Protein AF-A0A527QHY7-F1 (afdb_monomer)

Secondary structure (DSSP, 8-state):
-PPPEEHHHHHHHHT-TTS-HHHHGGGEEE-TT-BTTB--EEE-TTTEE--HHHHHHHHHHHHHHHHHHHHHT-

Sequence (74 aa):
MPEKITYEELLRRMHDPAIPEADLRPYLMAAPEGNPLDPVVVPNPETVVVSEVEMDAASAIRIGNGLARWRRQR

Solvent-accessible surface area (backbone atoms only — not comparable to full-atom values): 4497 Å² total; per-residue (Å²): 130,81,77,71,41,46,47,69,55,52,52,53,49,74,71,34,89,86,55,56,66,78,76,47,48,77,40,44,35,77,39,90,88,35,45,98,92,53,76,37,75,38,76,21,72,89,26,30,51,73,53,73,70,58,55,53,53,55,48,52,51,52,51,51,54,50,52,56,49,56,62,72,78,108

Mean predicted aligned error: 7.72 Å

pLDDT: mean 82.73, std 11.0, range [57.59, 95.88]

Foldseek 3Di:
DDAAEEPVVLVVLVPDPVRDVVNSVVQKDWDPPADPVGTDIDGDVVRYDYDPVNVVVVVVVVVVVVVVVVVVVD

Radius of gyration: 14.51 Å; Cα contacts (8 Å, |Δi|>4): 58; chains: 1; bounding box: 48×30×29 Å

Structure (mmCIF, N/CA/C/O backbone):
data_AF-A0A527QHY7-F1
#
_entry.id   AF-A0A527QHY7-F1
#
loop_
_atom_site.group_PDB
_atom_site.id
_atom_site.type_symbol
_atom_site.label_atom_id
_atom_site.label_alt_id
_atom_site.label_comp_id
_atom_site.label_asym_id
_atom_site.label_entity_id
_atom_site.label_seq_id
_atom_site.pdbx_PDB_ins_code
_atom_site.Cartn_x
_atom_site.Cartn_y
_atom_site.Cartn_z
_atom_site.occupancy
_atom_site.B_iso_or_equiv
_atom_site.auth_seq_id
_atom_site.auth_comp_id
_atom_site.auth_asym_id
_atom_site.auth_atom_id
_atom_site.pdbx_PDB_model_num
ATOM 1 N N . MET A 1 1 ? -18.768 -1.634 -4.738 1.00 62.50 1 MET A N 1
ATOM 2 C CA . MET A 1 1 ? -17.672 -1.075 -3.924 1.00 62.50 1 MET A CA 1
ATOM 3 C C . MET A 1 1 ? -16.768 -2.232 -3.534 1.00 62.50 1 MET A C 1
ATOM 5 O O . MET A 1 1 ? -17.325 -3.247 -3.125 1.00 62.50 1 MET A O 1
ATOM 9 N N . PRO A 1 2 ? -15.447 -2.148 -3.754 1.00 78.06 2 PRO A N 1
ATOM 10 C CA . PRO A 1 2 ? -14.504 -3.176 -3.306 1.00 78.06 2 PRO A CA 1
ATOM 11 C C . PRO A 1 2 ? -14.577 -3.348 -1.779 1.00 78.06 2 PRO A C 1
ATOM 1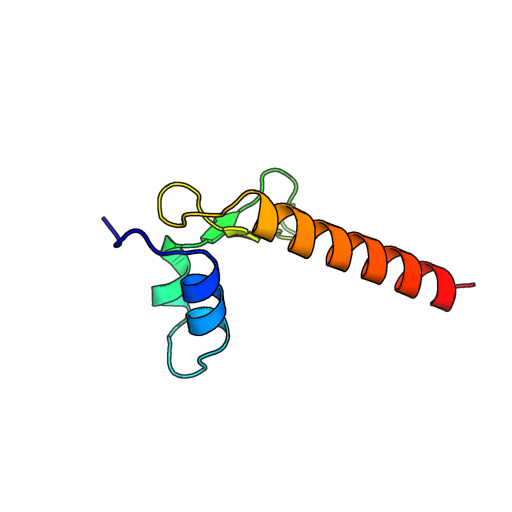3 O O . PRO A 1 2 ? -14.897 -2.403 -1.057 1.00 78.06 2 PRO A O 1
ATOM 16 N N . GLU A 1 3 ? -14.324 -4.564 -1.298 1.00 88.75 3 GLU A N 1
ATOM 17 C CA . GLU A 1 3 ? -14.253 -4.881 0.134 1.00 88.75 3 GLU A CA 1
ATOM 18 C C . GLU A 1 3 ? -13.129 -4.086 0.810 1.00 88.75 3 GLU A C 1
ATOM 20 O O . GLU A 1 3 ? -12.089 -3.879 0.192 1.00 88.75 3 GLU A O 1
ATOM 25 N N . LYS A 1 4 ? -13.307 -3.661 2.068 1.00 93.06 4 LYS A N 1
ATOM 26 C CA . LYS A 1 4 ? -12.255 -2.974 2.829 1.00 93.06 4 LYS A CA 1
ATOM 27 C C . LYS A 1 4 ? -11.300 -3.997 3.459 1.00 93.06 4 LYS A C 1
ATOM 29 O O . LYS A 1 4 ? -11.759 -4.869 4.187 1.00 93.06 4 LYS A O 1
ATOM 34 N N . ILE A 1 5 ? -9.996 -3.876 3.212 1.00 93.44 5 ILE A N 1
ATOM 35 C CA . ILE A 1 5 ? -8.965 -4.824 3.678 1.00 93.44 5 ILE A CA 1
ATOM 36 C C . ILE A 1 5 ? -7.958 -4.162 4.625 1.00 93.44 5 ILE A C 1
ATOM 38 O O . ILE A 1 5 ? -7.883 -2.937 4.705 1.00 93.44 5 ILE A O 1
ATOM 42 N N . THR A 1 6 ? -7.177 -4.960 5.352 1.00 91.94 6 THR A N 1
ATOM 43 C CA . THR A 1 6 ? -6.044 -4.459 6.145 1.00 91.94 6 THR A CA 1
ATOM 44 C C . THR A 1 6 ? -4.831 -4.186 5.256 1.00 91.94 6 THR A C 1
ATOM 46 O O . THR A 1 6 ? -4.724 -4.709 4.143 1.00 91.94 6 THR A O 1
ATOM 49 N N . TYR A 1 7 ? -3.895 -3.374 5.746 1.00 89.38 7 TYR A N 1
ATOM 50 C CA . TYR A 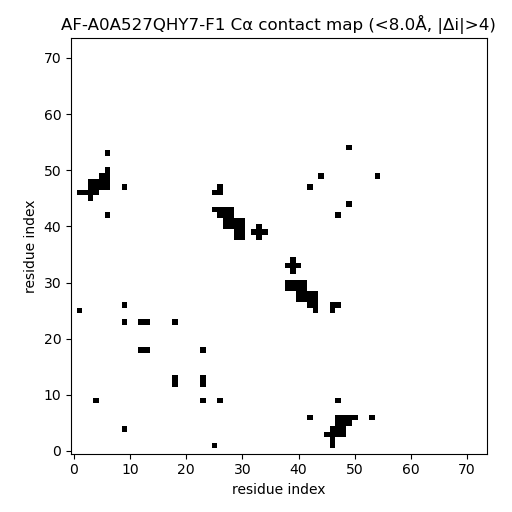1 7 ? -2.630 -3.127 5.056 1.00 89.38 7 TYR A CA 1
ATOM 51 C C . TYR A 1 7 ? -1.790 -4.406 4.893 1.00 89.38 7 TYR A C 1
ATOM 53 O O . TYR A 1 7 ? -1.255 -4.651 3.813 1.00 89.38 7 TYR A O 1
ATOM 61 N N . GLU A 1 8 ? -1.750 -5.270 5.909 1.00 89.56 8 GLU A N 1
ATOM 62 C CA . GLU A 1 8 ? -1.114 -6.590 5.818 1.00 89.56 8 GLU A CA 1
ATOM 63 C C . GLU A 1 8 ? -1.709 -7.457 4.694 1.00 89.56 8 GLU A C 1
ATOM 65 O O . GLU A 1 8 ? -0.970 -8.064 3.918 1.00 89.56 8 GLU A O 1
ATOM 70 N N . GLU A 1 9 ? -3.037 -7.468 4.543 1.00 91.75 9 GLU A N 1
ATOM 71 C CA . GLU A 1 9 ? -3.698 -8.212 3.467 1.00 91.75 9 GLU A CA 1
ATOM 72 C C . GLU A 1 9 ? -3.391 -7.610 2.089 1.00 91.75 9 GLU A C 1
ATOM 74 O O . GLU A 1 9 ? -3.165 -8.355 1.136 1.00 91.75 9 GLU A O 1
ATOM 79 N N . LEU A 1 10 ? -3.313 -6.278 1.973 1.00 91.81 10 LEU A N 1
ATOM 80 C CA . LEU A 1 10 ? -2.852 -5.631 0.740 1.00 91.81 10 LEU A CA 1
ATOM 81 C C . LEU A 1 10 ? -1.435 -6.101 0.377 1.00 91.81 10 LEU A C 1
ATOM 83 O O . LEU A 1 10 ? -1.206 -6.509 -0.761 1.00 91.81 10 LEU A O 1
ATOM 87 N N . LEU A 1 11 ? -0.503 -6.095 1.335 1.00 90.19 11 LEU A N 1
ATOM 88 C CA . LEU A 1 11 ? 0.870 -6.559 1.114 1.00 90.19 11 LEU A CA 1
ATOM 89 C C . LEU A 1 11 ? 0.907 -8.035 0.712 1.00 90.19 11 LEU A C 1
ATOM 91 O O . LEU A 1 11 ? 1.588 -8.388 -0.252 1.00 90.19 11 LEU A O 1
ATOM 95 N N . ARG A 1 12 ? 0.137 -8.892 1.391 1.00 93.19 12 ARG A N 1
ATOM 96 C CA . ARG A 1 12 ? 0.020 -10.312 1.038 1.00 93.19 12 ARG A CA 1
ATOM 97 C C . ARG A 1 12 ? -0.430 -10.479 -0.412 1.00 93.19 12 ARG A C 1
ATOM 99 O O . ARG A 1 12 ? 0.169 -11.271 -1.135 1.00 93.19 12 ARG A O 1
ATOM 106 N N . ARG A 1 13 ? -1.444 -9.720 -0.847 1.00 93.31 13 ARG A N 1
ATOM 107 C CA . ARG A 1 13 ? -1.948 -9.776 -2.226 1.00 93.31 13 ARG A CA 1
ATOM 108 C C . ARG A 1 13 ? -0.939 -9.249 -3.245 1.00 93.31 13 ARG A C 1
ATOM 110 O O . ARG A 1 13 ? -0.806 -9.836 -4.308 1.00 93.31 13 ARG A O 1
ATOM 117 N N . MET A 1 14 ? -0.201 -8.186 -2.921 1.00 89.81 14 MET A N 1
ATOM 118 C CA . MET A 1 14 ? 0.857 -7.647 -3.788 1.00 89.81 14 MET A CA 1
ATOM 119 C C . MET A 1 14 ? 2.034 -8.615 -3.973 1.00 89.81 14 MET A C 1
ATOM 121 O O . MET A 1 14 ? 2.710 -8.570 -4.999 1.00 89.81 14 MET A O 1
ATOM 125 N N . HIS A 1 15 ? 2.297 -9.472 -2.986 1.00 91.19 15 HIS A N 1
ATOM 126 C CA . HIS A 1 15 ? 3.335 -10.499 -3.061 1.00 91.19 15 HIS A CA 1
ATOM 127 C C . HIS A 1 15 ? 2.880 -11.789 -3.754 1.00 91.19 15 HIS A C 1
ATOM 129 O O . HIS A 1 15 ? 3.724 -12.639 -4.040 1.00 91.19 15 HIS A O 1
ATOM 135 N N . ASP A 1 16 ? 1.584 -11.944 -4.027 1.00 92.69 16 ASP A N 1
ATOM 136 C CA . ASP A 1 16 ? 1.033 -13.119 -4.690 1.00 92.69 16 ASP A CA 1
ATOM 137 C C . ASP A 1 16 ? 1.016 -12.916 -6.218 1.00 92.69 16 ASP A C 1
ATOM 139 O O . ASP A 1 16 ? 0.194 -12.154 -6.731 1.00 92.69 16 ASP A O 1
ATOM 143 N N . PRO A 1 17 ? 1.887 -13.602 -6.982 1.00 93.06 17 PRO A N 1
ATOM 144 C CA . PRO A 1 17 ? 1.948 -13.446 -8.434 1.00 93.06 17 PRO A CA 1
ATOM 145 C C . PRO A 1 17 ? 0.711 -14.002 -9.153 1.00 93.06 17 PRO A C 1
ATOM 147 O O . PRO A 1 17 ? 0.548 -13.760 -10.349 1.00 93.06 17 PRO A O 1
ATOM 150 N N . ALA A 1 18 ? -0.140 -14.771 -8.465 1.00 95.88 18 ALA A N 1
ATOM 151 C CA . ALA A 1 18 ? -1.385 -15.274 -9.032 1.00 95.88 18 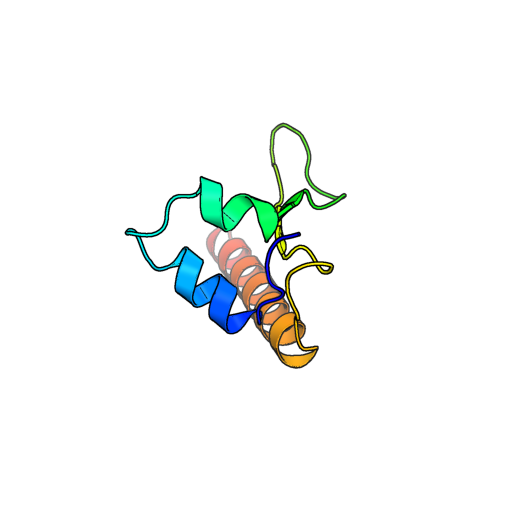ALA A CA 1
ATOM 152 C C . ALA A 1 18 ? -2.496 -14.214 -9.050 1.00 95.88 18 ALA A C 1
ATOM 154 O O . ALA A 1 18 ? -3.488 -14.404 -9.755 1.00 95.88 18 ALA A O 1
ATOM 155 N N . ILE A 1 19 ? -2.349 -13.117 -8.299 1.00 92.50 19 ILE A N 1
ATOM 156 C CA . ILE A 1 19 ? -3.344 -12.047 -8.232 1.00 92.50 19 ILE A CA 1
ATOM 157 C C . ILE A 1 19 ? -3.067 -11.028 -9.345 1.00 92.50 19 ILE A C 1
ATOM 159 O O . ILE A 1 19 ? -2.005 -10.400 -9.360 1.00 92.50 19 ILE A O 1
ATOM 163 N N . PRO A 1 20 ? -4.008 -10.825 -10.283 1.00 94.19 20 PRO A N 1
ATOM 164 C CA . PRO A 1 20 ? -3.863 -9.819 -11.322 1.00 94.19 20 PRO A CA 1
ATOM 165 C C . PRO A 1 20 ? -3.787 -8.404 -10.748 1.00 94.19 20 PRO A C 1
ATOM 167 O O . PRO A 1 20 ? -4.511 -8.035 -9.826 1.00 94.19 20 PRO A O 1
ATOM 170 N N . GLU A 1 21 ? -3.001 -7.546 -11.393 1.00 88.38 21 GLU A N 1
ATOM 171 C CA . GLU A 1 21 ? -2.889 -6.133 -11.011 1.00 88.38 21 GLU A CA 1
ATOM 172 C C . GLU A 1 21 ? -4.234 -5.384 -11.092 1.00 88.38 21 GLU A C 1
ATOM 174 O O . GLU A 1 21 ? -4.486 -4.451 -10.329 1.00 88.38 21 GLU A O 1
ATOM 179 N N . ALA A 1 22 ? -5.138 -5.826 -11.973 1.00 93.00 22 ALA A N 1
ATOM 180 C CA . ALA A 1 22 ? -6.499 -5.300 -12.067 1.00 93.00 22 ALA A CA 1
ATOM 181 C C . ALA A 1 22 ? -7.280 -5.427 -10.745 1.00 93.00 22 ALA A C 1
ATOM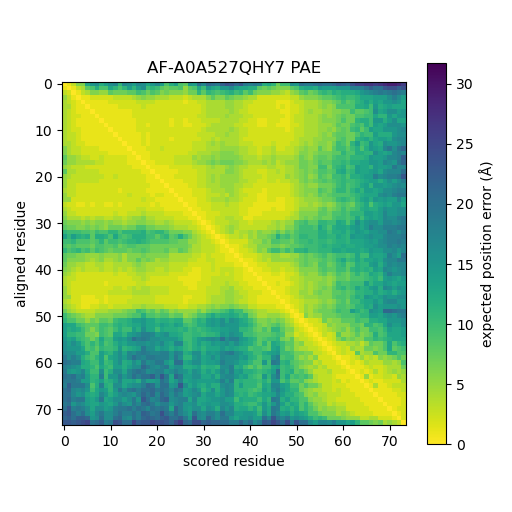 183 O O . ALA A 1 22 ? -8.056 -4.529 -10.419 1.00 93.00 22 ALA A O 1
ATOM 184 N N . ASP A 1 23 ? -7.017 -6.482 -9.969 1.00 93.44 23 ASP A N 1
ATOM 185 C CA . ASP A 1 23 ? -7.671 -6.745 -8.684 1.00 93.44 23 ASP A CA 1
ATOM 186 C C . ASP A 1 23 ? -7.024 -5.949 -7.542 1.00 93.44 23 ASP A C 1
ATOM 188 O O . ASP A 1 23 ? -7.669 -5.670 -6.532 1.00 93.44 23 ASP A O 1
ATOM 192 N N . LEU A 1 24 ? -5.766 -5.528 -7.710 1.00 91.75 24 LEU A N 1
ATOM 193 C CA . LEU A 1 24 ? -5.052 -4.648 -6.776 1.00 91.75 24 LEU A CA 1
ATOM 194 C C . LEU A 1 24 ? -5.424 -3.173 -6.971 1.00 91.75 24 LEU A C 1
ATOM 196 O O . LEU A 1 24 ? -5.427 -2.397 -6.016 1.00 91.75 24 LEU A O 1
ATOM 200 N N . ARG A 1 25 ? -5.768 -2.783 -8.202 1.00 92.44 25 ARG A N 1
ATOM 201 C CA . ARG A 1 25 ? -6.039 -1.396 -8.610 1.00 92.44 25 ARG A CA 1
ATOM 202 C C . ARG A 1 25 ? -7.037 -0.639 -7.716 1.00 92.44 25 ARG A C 1
ATOM 204 O O . ARG A 1 25 ? -6.772 0.527 -7.444 1.00 92.44 25 ARG A O 1
ATOM 211 N N . PRO A 1 26 ? -8.143 -1.237 -7.225 1.00 95.31 26 PRO A N 1
ATOM 212 C CA . PRO A 1 26 ? -9.085 -0.540 -6.346 1.00 95.31 26 PRO A CA 1
ATOM 213 C C . PRO A 1 26 ? -8.502 -0.162 -4.975 1.00 95.31 26 PRO A C 1
ATOM 215 O O . PRO A 1 26 ? -9.018 0.746 -4.325 1.00 95.31 26 PRO A O 1
ATOM 218 N N . TYR A 1 27 ? -7.437 -0.847 -4.547 1.00 93.00 27 TYR A N 1
ATOM 219 C CA . TYR A 1 27 ? -6.789 -0.683 -3.245 1.00 93.00 27 TYR A CA 1
ATOM 220 C C . TYR A 1 27 ? -5.634 0.319 -3.249 1.00 93.00 27 TYR A C 1
ATOM 222 O O . TYR A 1 27 ? -5.033 0.584 -2.207 1.00 93.00 27 TYR A O 1
ATOM 230 N N . LEU A 1 28 ? -5.316 0.878 -4.412 1.00 91.88 28 LEU A N 1
ATOM 231 C CA . LEU A 1 28 ? -4.191 1.773 -4.630 1.00 91.88 28 LEU A CA 1
ATOM 232 C C . LEU A 1 28 ? -4.692 3.101 -5.201 1.00 91.88 28 LEU A C 1
ATOM 234 O O . LEU A 1 28 ? -5.640 3.144 -5.983 1.00 91.88 28 LEU A O 1
ATOM 238 N N . MET A 1 29 ? -4.037 4.194 -4.832 1.00 91.06 29 MET A N 1
ATOM 239 C CA . MET A 1 29 ? -4.302 5.522 -5.375 1.00 91.06 29 MET A CA 1
ATOM 240 C C . MET A 1 29 ? -2.996 6.246 -5.696 1.00 91.06 29 MET A C 1
ATOM 242 O O . MET A 1 29 ? -1.960 5.995 -5.082 1.00 91.06 29 MET A O 1
ATOM 246 N N . ALA A 1 30 ? -3.042 7.163 -6.659 1.00 88.25 30 ALA A N 1
ATOM 247 C CA . ALA A 1 30 ? -1.909 8.038 -6.929 1.00 88.25 30 ALA A CA 1
ATOM 248 C C . ALA A 1 30 ? -1.705 9.000 -5.750 1.00 88.25 30 ALA A C 1
ATOM 250 O O . ALA A 1 30 ? -2.661 9.613 -5.269 1.00 88.25 30 ALA A O 1
ATOM 251 N N . ALA A 1 31 ? -0.463 9.133 -5.293 1.00 85.88 31 ALA A N 1
ATOM 252 C CA . ALA A 1 31 ? -0.114 10.113 -4.281 1.00 85.88 31 ALA A CA 1
ATOM 253 C C . ALA A 1 31 ? -0.090 11.524 -4.901 1.00 85.88 31 ALA A C 1
ATOM 255 O O . ALA A 1 31 ? 0.345 11.674 -6.047 1.00 85.88 31 ALA A O 1
ATOM 256 N N . PRO A 1 32 ? -0.481 12.571 -4.152 1.00 79.31 32 PRO A N 1
ATOM 257 C CA . PRO A 1 32 ? -0.476 13.951 -4.650 1.00 79.31 32 PRO A CA 1
ATOM 258 C C . PRO A 1 32 ? 0.919 14.453 -5.051 1.00 79.31 32 PRO A C 1
ATOM 260 O O . PRO A 1 32 ? 1.050 15.361 -5.864 1.00 79.31 32 PRO A O 1
ATOM 263 N N . GLU A 1 33 ? 1.955 13.875 -4.446 1.00 82.00 33 GLU A N 1
ATOM 264 C CA . GLU A 1 33 ? 3.368 14.213 -4.639 1.00 82.00 33 GLU A CA 1
ATOM 265 C C . GLU A 1 33 ? 4.021 13.541 -5.859 1.00 82.00 33 GLU A C 1
ATOM 267 O O . GLU A 1 33 ? 5.131 13.915 -6.237 1.00 82.00 33 GLU A O 1
ATOM 272 N N . GLY A 1 34 ? 3.346 12.575 -6.491 1.00 77.44 34 GLY A N 1
ATOM 273 C CA . GLY A 1 34 ? 3.827 11.928 -7.711 1.00 77.44 34 GLY A CA 1
ATOM 274 C C . GLY A 1 34 ? 3.677 12.825 -8.942 1.00 77.44 34 GLY A C 1
ATOM 275 O O . GLY A 1 34 ? 2.726 13.597 -9.058 1.00 77.44 34 GLY A O 1
ATOM 276 N N . ASN A 1 35 ? 4.594 12.701 -9.900 1.00 82.56 35 ASN A N 1
ATOM 277 C CA . ASN A 1 35 ? 4.507 13.385 -11.194 1.00 82.56 35 ASN A CA 1
ATOM 278 C C . ASN A 1 35 ? 4.442 12.360 -12.347 1.00 82.56 35 ASN A C 1
ATOM 280 O O . ASN A 1 35 ? 4.702 11.180 -12.126 1.00 82.56 35 ASN A O 1
ATOM 284 N N . PRO A 1 36 ? 4.105 12.758 -13.589 1.00 83.75 36 PRO A N 1
ATOM 285 C CA . PRO A 1 36 ? 3.943 11.801 -14.691 1.00 83.75 36 PRO A CA 1
ATOM 286 C C . PRO A 1 36 ? 5.194 10.977 -15.036 1.00 83.75 36 PRO A C 1
ATOM 288 O O . PRO A 1 36 ? 5.067 9.911 -15.631 1.00 83.75 36 PRO A O 1
ATOM 291 N N . LEU A 1 37 ? 6.388 11.470 -14.695 1.00 88.50 37 LEU A N 1
ATOM 292 C CA . LEU A 1 37 ? 7.667 10.792 -14.931 1.00 88.50 37 LEU A CA 1
ATOM 293 C C . LEU A 1 37 ? 8.184 10.046 -13.687 1.00 88.50 37 LEU A C 1
ATOM 295 O O . LEU A 1 37 ? 9.129 9.271 -13.801 1.00 88.50 37 LEU A O 1
ATOM 299 N N . ASP A 1 38 ? 7.561 10.263 -12.528 1.00 83.06 38 ASP A N 1
ATOM 300 C CA . ASP A 1 38 ? 7.848 9.616 -11.246 1.00 83.06 38 ASP A CA 1
ATOM 301 C C . ASP A 1 38 ? 6.525 9.393 -10.484 1.00 83.06 38 ASP A C 1
ATOM 303 O O . ASP A 1 38 ? 6.179 10.150 -9.564 1.00 83.06 38 ASP A O 1
ATOM 307 N N . PRO A 1 39 ? 5.697 8.432 -10.938 1.00 81.94 39 PRO A N 1
ATOM 308 C CA . PRO A 1 39 ? 4.405 8.175 -10.329 1.00 81.94 39 PRO A CA 1
ATOM 309 C C . PRO A 1 39 ? 4.595 7.509 -8.967 1.00 81.94 39 PRO A C 1
ATOM 311 O O . PRO A 1 39 ? 5.176 6.431 -8.850 1.00 81.94 39 PRO A O 1
ATOM 314 N N . VAL A 1 40 ? 4.036 8.130 -7.933 1.00 86.44 40 VAL A N 1
ATOM 315 C CA . VAL A 1 40 ? 4.005 7.575 -6.580 1.00 86.44 40 VAL A CA 1
ATOM 316 C C . VAL A 1 40 ? 2.614 7.009 -6.327 1.00 86.44 40 VAL A C 1
ATOM 318 O O . VAL A 1 40 ? 1.610 7.684 -6.555 1.00 86.44 40 VAL A O 1
ATOM 321 N N . VAL A 1 41 ? 2.550 5.765 -5.860 1.00 85.12 41 VAL A N 1
ATOM 322 C CA . VAL A 1 41 ? 1.299 5.063 -5.555 1.00 85.12 41 VAL A CA 1
ATOM 323 C C . VAL A 1 41 ? 1.271 4.731 -4.069 1.00 85.12 41 VAL A C 1
ATOM 325 O O . VAL A 1 41 ? 2.261 4.253 -3.515 1.00 85.12 41 VAL A O 1
ATOM 328 N N . VAL A 1 42 ? 0.140 4.996 -3.425 1.00 88.75 42 VAL A N 1
ATOM 329 C CA . VAL A 1 42 ? -0.094 4.755 -1.997 1.00 88.75 42 VAL A CA 1
ATOM 330 C C . VAL A 1 42 ? -1.369 3.932 -1.798 1.00 88.75 42 VAL A C 1
ATOM 332 O O . VAL A 1 42 ? -2.227 3.915 -2.684 1.00 88.75 42 VAL A O 1
ATOM 335 N N . PRO A 1 43 ? -1.525 3.234 -0.660 1.00 91.19 43 PRO A N 1
ATOM 336 C CA . PRO A 1 43 ? -2.776 2.560 -0.330 1.00 91.19 43 PRO A CA 1
ATOM 337 C C . PRO A 1 43 ? -3.954 3.539 -0.315 1.00 91.19 43 PRO A C 1
ATOM 339 O O . PRO A 1 43 ? -3.847 4.639 0.226 1.00 91.19 43 PRO A O 1
ATOM 342 N N . ASN A 1 44 ? -5.084 3.132 -0.888 1.00 91.19 44 ASN A N 1
ATOM 343 C CA . ASN A 1 44 ? -6.310 3.921 -0.871 1.00 91.19 44 ASN A CA 1
ATOM 344 C C . ASN A 1 44 ? -6.995 3.804 0.512 1.00 91.19 44 ASN A C 1
ATOM 346 O O . ASN A 1 44 ? -7.438 2.706 0.865 1.00 91.19 44 ASN A O 1
ATOM 350 N N . PRO A 1 45 ? -7.143 4.899 1.285 1.00 89.19 45 PRO A N 1
ATOM 351 C CA . PRO A 1 45 ? -7.701 4.868 2.642 1.00 89.19 45 PRO A CA 1
ATOM 352 C C . PRO A 1 45 ? -9.196 4.506 2.696 1.00 89.19 45 PRO A C 1
ATOM 354 O O . PRO A 1 45 ? -9.708 4.094 3.743 1.00 89.19 45 PRO A O 1
ATOM 357 N N . GLU A 1 46 ? -9.920 4.628 1.580 1.00 91.00 46 GLU A N 1
ATOM 358 C CA . GLU A 1 46 ? -11.324 4.209 1.499 1.00 91.00 46 GLU A CA 1
ATOM 359 C C . GLU A 1 46 ? -11.457 2.681 1.553 1.00 91.00 46 GLU A C 1
ATOM 361 O O . GLU A 1 46 ? -12.408 2.148 2.130 1.00 91.00 46 GLU A O 1
ATOM 366 N N . THR A 1 47 ? -10.465 1.974 1.013 1.00 92.81 47 THR A N 1
ATOM 367 C CA . THR A 1 47 ? -10.479 0.519 0.812 1.00 92.81 47 THR A CA 1
ATOM 368 C C . THR A 1 47 ? -9.440 -0.224 1.645 1.00 92.81 47 THR A C 1
ATOM 370 O O . THR A 1 47 ? -9.525 -1.442 1.763 1.00 92.81 47 THR A O 1
ATOM 373 N N . VAL A 1 48 ? -8.464 0.478 2.224 1.00 90.94 48 VAL A N 1
ATOM 374 C CA . VAL 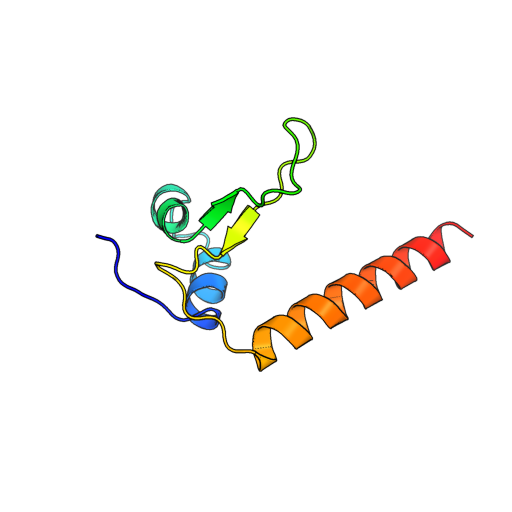A 1 48 ? -7.387 -0.108 3.031 1.00 90.94 48 VAL A CA 1
ATOM 375 C C . VAL A 1 48 ? -7.356 0.554 4.401 1.00 90.94 48 VAL A C 1
ATOM 377 O O . VAL A 1 48 ? -7.292 1.776 4.524 1.00 90.94 48 VAL A O 1
ATOM 380 N N . VAL A 1 49 ? -7.405 -0.265 5.445 1.00 91.31 49 VAL A N 1
ATOM 381 C CA . VAL A 1 49 ? -7.181 0.153 6.827 1.00 91.31 49 VAL A CA 1
ATOM 382 C C . VAL A 1 49 ? -5.691 0.046 7.112 1.00 91.31 49 VAL A C 1
ATOM 384 O O . VAL A 1 49 ? -5.141 -1.055 7.117 1.00 91.31 49 VAL A O 1
ATOM 387 N N . VAL A 1 50 ? -5.057 1.190 7.349 1.00 82.00 50 VAL A N 1
ATOM 388 C CA . VAL A 1 50 ? -3.650 1.277 7.744 1.00 82.00 50 VAL A CA 1
ATOM 389 C C . VAL A 1 50 ? -3.601 1.676 9.214 1.00 82.00 50 VAL A C 1
ATOM 391 O O . VAL A 1 50 ? -4.234 2.660 9.602 1.00 82.00 50 VAL A O 1
ATOM 394 N N . SER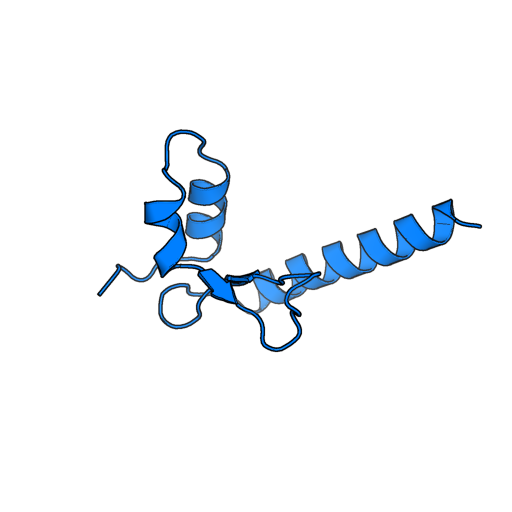 A 1 51 ? -2.893 0.908 10.038 1.00 78.00 51 SER A N 1
ATOM 395 C CA . SER A 1 51 ? -2.644 1.296 11.430 1.00 78.00 51 SER A CA 1
ATOM 396 C C . SER A 1 51 ? -1.501 2.315 11.526 1.00 78.00 51 SER A C 1
ATOM 398 O O . SER A 1 51 ? -0.601 2.336 10.685 1.00 78.00 51 SER A O 1
ATOM 400 N N . GLU A 1 52 ? -1.497 3.146 12.574 1.00 68.38 52 GLU A N 1
ATOM 401 C CA . GLU A 1 52 ? -0.411 4.115 12.823 1.00 68.38 52 GLU A CA 1
ATOM 402 C C . GLU A 1 52 ? 0.963 3.426 12.923 1.00 68.38 52 GLU A C 1
ATOM 404 O O . GLU A 1 52 ? 1.955 3.907 12.381 1.00 68.38 52 GLU A O 1
ATOM 409 N N . VAL A 1 53 ? 1.002 2.233 13.524 1.00 70.31 53 VAL A N 1
ATOM 410 C CA . VAL A 1 53 ? 2.223 1.428 13.681 1.00 70.31 53 VAL A CA 1
ATOM 41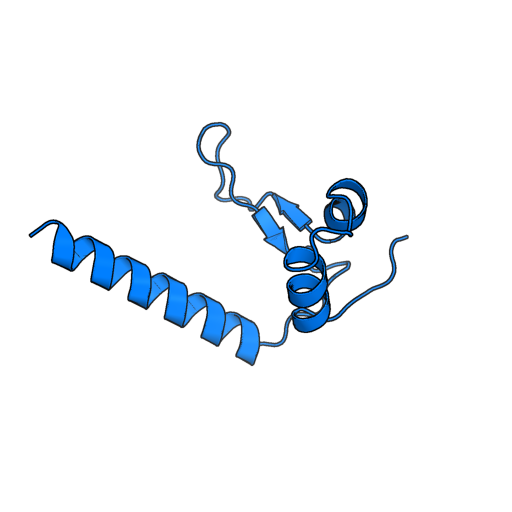1 C C . VAL A 1 53 ? 2.809 1.002 12.328 1.00 70.31 53 VAL A C 1
ATOM 413 O O . VAL A 1 53 ? 4.026 1.022 12.134 1.00 70.31 53 VAL A O 1
ATOM 416 N N . GLU A 1 54 ? 1.962 0.632 11.367 1.00 65.00 54 GLU A N 1
ATOM 417 C CA . GLU A 1 54 ? 2.402 0.223 10.027 1.00 65.00 54 GLU A CA 1
ATOM 418 C C . GLU A 1 54 ? 2.915 1.409 9.197 1.00 65.00 54 GLU A C 1
ATOM 420 O O . GLU A 1 54 ? 3.886 1.262 8.444 1.00 65.00 54 GLU A O 1
ATOM 425 N N . MET A 1 55 ? 2.320 2.597 9.363 1.00 65.62 55 MET A N 1
ATOM 426 C CA . MET A 1 55 ? 2.808 3.829 8.731 1.00 65.62 55 MET A CA 1
ATOM 427 C C . MET A 1 55 ? 4.208 4.208 9.223 1.00 65.62 55 MET A C 1
ATOM 429 O O . MET A 1 55 ? 5.067 4.583 8.413 1.00 65.62 55 MET A O 1
ATOM 433 N N . ASP A 1 56 ? 4.461 4.065 10.522 1.00 59.28 56 ASP A N 1
ATOM 434 C CA . ASP A 1 56 ? 5.761 4.360 11.127 1.00 59.28 56 ASP A CA 1
ATOM 435 C C . ASP A 1 56 ? 6.844 3.386 10.652 1.00 59.28 56 ASP A C 1
ATOM 437 O O . ASP A 1 56 ? 7.943 3.808 10.276 1.00 59.28 56 ASP A O 1
ATOM 441 N N . ALA A 1 57 ? 6.528 2.091 10.573 1.00 61.06 57 ALA A N 1
ATOM 442 C CA . ALA A 1 57 ? 7.459 1.077 10.079 1.00 61.06 57 ALA A CA 1
ATOM 443 C C . ALA A 1 57 ? 7.850 1.315 8.608 1.00 61.06 57 ALA A C 1
ATOM 445 O O . ALA A 1 57 ? 9.039 1.305 8.262 1.00 61.06 57 ALA A O 1
ATOM 446 N N . ALA A 1 58 ? 6.873 1.591 7.737 1.00 64.12 58 ALA A N 1
ATOM 447 C CA . ALA A 1 58 ? 7.126 1.898 6.328 1.00 64.12 58 ALA A CA 1
ATOM 448 C C . ALA A 1 58 ? 7.963 3.181 6.158 1.00 64.12 58 ALA A C 1
ATOM 450 O O . ALA A 1 58 ? 8.864 3.243 5.312 1.00 64.12 58 ALA A O 1
ATOM 451 N N . SER A 1 59 ? 7.710 4.191 6.994 1.00 61.38 59 SER A N 1
ATOM 452 C CA . SER A 1 59 ? 8.461 5.450 7.009 1.00 61.38 59 SER A CA 1
ATOM 453 C C . SER A 1 59 ? 9.904 5.251 7.482 1.00 61.38 59 SER A C 1
ATOM 455 O O . SER A 1 59 ? 10.835 5.746 6.838 1.00 61.38 59 SER A O 1
ATOM 457 N N . ALA A 1 60 ? 10.122 4.454 8.531 1.00 57.59 60 ALA A N 1
ATOM 458 C CA . ALA A 1 60 ? 11.450 4.122 9.047 1.00 57.59 60 ALA A CA 1
ATOM 459 C C . ALA A 1 60 ? 12.314 3.391 8.004 1.00 57.59 60 ALA A C 1
ATOM 461 O O . ALA A 1 60 ? 13.480 3.744 7.803 1.00 57.59 60 ALA A O 1
ATOM 462 N N . ILE A 1 61 ? 11.737 2.428 7.276 1.00 67.94 61 ILE A N 1
ATOM 463 C CA . ILE A 1 61 ? 12.430 1.716 6.189 1.00 67.94 61 ILE A CA 1
ATOM 464 C C . ILE A 1 61 ? 12.783 2.676 5.046 1.00 67.94 61 ILE A C 1
ATOM 466 O O . ILE A 1 61 ? 13.901 2.635 4.523 1.00 67.94 61 ILE A O 1
ATOM 470 N N . ARG A 1 62 ? 11.868 3.577 4.664 1.00 69.75 62 ARG A N 1
ATOM 471 C CA . ARG A 1 62 ? 12.1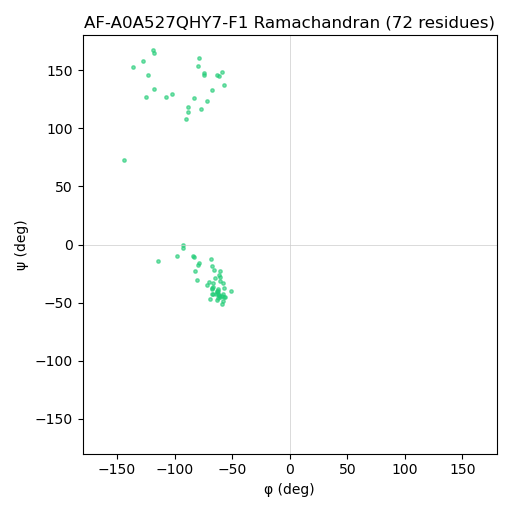12 4.571 3.604 1.00 69.75 62 ARG A CA 1
ATOM 472 C C . ARG A 1 62 ? 13.280 5.497 3.960 1.00 69.75 62 ARG A C 1
ATOM 474 O O . ARG A 1 62 ? 14.163 5.707 3.123 1.00 69.75 62 ARG A O 1
ATOM 481 N N . ILE A 1 63 ? 13.321 5.986 5.201 1.00 61.44 63 ILE A N 1
ATOM 482 C CA . ILE A 1 63 ? 14.408 6.823 5.737 1.00 61.44 63 ILE A CA 1
ATOM 483 C C . ILE A 1 63 ? 15.728 6.043 5.764 1.00 61.44 63 ILE A C 1
ATOM 485 O O . ILE A 1 63 ? 16.741 6.528 5.253 1.00 61.44 63 ILE A O 1
ATOM 489 N N . GLY A 1 64 ? 15.717 4.812 6.286 1.00 67.31 64 GLY A N 1
ATOM 490 C CA . GLY A 1 64 ? 16.897 3.945 6.338 1.00 67.31 64 GLY A CA 1
ATOM 491 C C . GLY A 1 64 ? 17.485 3.667 4.953 1.00 67.31 64 GLY A C 1
ATOM 492 O O . GLY A 1 64 ? 18.691 3.816 4.740 1.00 67.31 64 GLY A O 1
ATOM 493 N N . ASN A 1 65 ? 16.630 3.365 3.974 1.00 77.38 65 ASN A N 1
ATOM 494 C CA . ASN A 1 65 ? 17.035 3.154 2.584 1.00 77.38 65 ASN A CA 1
ATOM 495 C C . ASN A 1 65 ? 17.571 4.436 1.929 1.00 77.38 65 ASN A C 1
ATOM 497 O O . ASN A 1 65 ? 18.525 4.376 1.148 1.00 77.38 65 ASN A O 1
ATOM 501 N N . GLY A 1 66 ? 16.997 5.599 2.250 1.00 73.19 66 GLY A N 1
ATOM 502 C CA . GLY A 1 66 ? 17.517 6.906 1.836 1.00 73.19 66 GLY A CA 1
ATOM 503 C C . GLY A 1 66 ? 18.941 7.143 2.341 1.00 73.19 66 GLY A C 1
ATOM 504 O O . GLY A 1 66 ? 19.846 7.402 1.546 1.00 73.19 66 GLY A O 1
ATOM 505 N N . LEU A 1 67 ? 19.164 6.949 3.642 1.00 69.25 67 LEU A N 1
ATOM 506 C CA . LEU A 1 67 ? 20.476 7.110 4.270 1.00 69.25 67 LEU A CA 1
ATOM 507 C C . LEU A 1 67 ? 21.515 6.124 3.711 1.00 69.25 67 LEU A C 1
ATOM 509 O O . LEU A 1 67 ? 22.653 6.505 3.427 1.00 69.25 67 LEU A O 1
ATOM 513 N N . ALA A 1 68 ? 21.129 4.863 3.512 1.00 76.06 68 ALA A N 1
ATOM 514 C CA . ALA A 1 68 ? 22.002 3.837 2.947 1.00 76.06 68 ALA A CA 1
ATOM 515 C C . ALA A 1 68 ? 22.373 4.109 1.478 1.00 76.06 68 ALA A C 1
ATOM 517 O O . ALA A 1 68 ? 23.472 3.758 1.047 1.00 76.06 68 ALA A O 1
ATOM 518 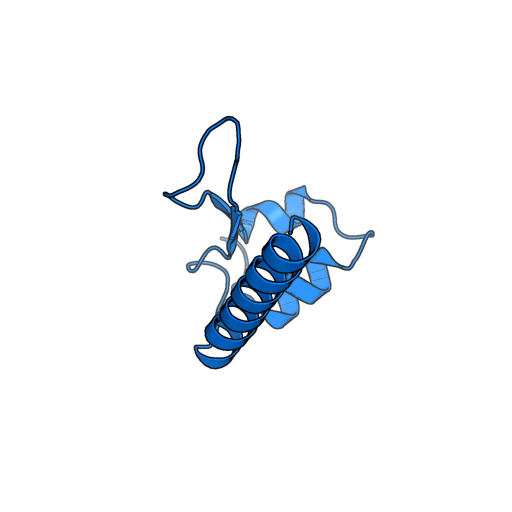N N . ARG A 1 69 ? 21.478 4.716 0.687 1.00 85.31 69 ARG A N 1
ATOM 519 C CA . ARG A 1 69 ? 21.791 5.174 -0.679 1.00 85.31 69 ARG A CA 1
ATOM 520 C C . ARG A 1 69 ? 22.761 6.350 -0.662 1.00 85.31 69 ARG A C 1
ATOM 522 O O . ARG A 1 69 ? 23.763 6.285 -1.363 1.00 85.31 69 ARG A O 1
ATOM 529 N N . TRP A 1 70 ? 22.515 7.354 0.181 1.00 81.00 70 TRP A N 1
ATOM 530 C CA . TRP A 1 70 ? 23.409 8.507 0.330 1.00 81.00 70 TRP A CA 1
ATOM 531 C C . TRP A 1 70 ? 24.831 8.085 0.721 1.00 81.00 70 TRP A C 1
ATOM 533 O O . TRP A 1 70 ? 25.797 8.512 0.098 1.00 81.00 70 TRP A O 1
ATOM 543 N N . ARG A 1 71 ? 24.965 7.163 1.684 1.00 71.88 71 ARG A N 1
ATOM 544 C CA . ARG A 1 71 ? 26.268 6.618 2.097 1.00 71.88 71 ARG A CA 1
ATOM 545 C C . ARG A 1 71 ? 27.033 5.905 0.983 1.00 71.88 71 ARG A C 1
ATOM 547 O O . ARG A 1 71 ? 28.250 5.899 1.032 1.00 71.88 71 ARG A O 1
ATOM 554 N N . ARG A 1 72 ? 26.345 5.280 0.022 1.00 84.81 72 ARG A N 1
ATOM 555 C CA . ARG A 1 72 ? 26.984 4.577 -1.106 1.00 84.81 72 ARG A CA 1
ATOM 556 C C . ARG A 1 72 ? 27.450 5.514 -2.220 1.00 84.81 72 ARG A C 1
ATOM 558 O O . ARG A 1 72 ? 28.223 5.091 -3.067 1.00 84.81 72 ARG A O 1
ATOM 565 N N . GLN A 1 73 ? 26.942 6.744 -2.246 1.00 84.12 73 GLN A N 1
ATOM 566 C CA . GLN A 1 73 ? 27.296 7.760 -3.240 1.00 84.12 73 GLN A CA 1
ATOM 567 C C . GLN A 1 73 ? 28.452 8.664 -2.782 1.00 84.12 73 GLN A C 1
ATOM 569 O O . GLN A 1 73 ? 28.834 9.572 -3.517 1.00 84.12 73 GLN A O 1
ATOM 574 N N . ARG A 1 74 ? 28.986 8.436 -1.577 1.00 62.72 74 ARG A N 1
ATOM 575 C CA . ARG A 1 74 ? 30.108 9.163 -0.982 1.00 62.72 74 ARG A CA 1
ATOM 576 C C . ARG A 1 74 ? 31.303 8.233 -0.830 1.00 62.72 74 ARG A C 1
ATOM 578 O O . ARG A 1 74 ? 32.430 8.736 -1.013 1.00 62.72 74 ARG A O 1
#